Protein AF-A0A8T6URH6-F1 (afdb_monomer_lite)

Structure (mmCIF, N/CA/C/O backbone):
data_AF-A0A8T6URH6-F1
#
_entry.id   AF-A0A8T6URH6-F1
#
loop_
_atom_site.group_PDB
_atom_site.id
_atom_site.type_symbol
_atom_site.label_atom_id
_atom_site.label_alt_id
_atom_site.label_comp_id
_atom_site.label_asym_id
_atom_site.label_entity_id
_atom_site.label_seq_id
_atom_site.pdbx_PDB_ins_code
_atom_site.Cartn_x
_atom_site.Cartn_y
_atom_site.Cartn_z
_atom_site.occupancy
_atom_site.B_iso_or_equiv
_atom_site.auth_seq_id
_atom_site.auth_comp_id
_atom_site.auth_asym_id
_atom_site.auth_atom_id
_atom_site.pdbx_PDB_model_num
ATOM 1 N N . ARG A 1 1 ? -7.293 -8.341 -2.051 1.00 67.38 1 ARG A N 1
ATOM 2 C CA . ARG A 1 1 ? -8.258 -8.666 -0.969 1.00 67.38 1 ARG A CA 1
ATOM 3 C C . ARG A 1 1 ? -7.597 -8.416 0.382 1.00 67.38 1 ARG A C 1
ATOM 5 O O . ARG A 1 1 ? -6.487 -8.895 0.568 1.00 67.38 1 ARG A O 1
ATOM 12 N N . LEU A 1 2 ? -8.246 -7.689 1.293 1.00 66.81 2 LEU A N 1
ATOM 13 C CA . LEU A 1 2 ? -7.810 -7.554 2.690 1.00 66.81 2 LEU A CA 1
ATOM 14 C C . LEU A 1 2 ? -8.535 -8.611 3.534 1.00 66.81 2 LEU A C 1
ATOM 16 O O . LEU A 1 2 ? -9.735 -8.814 3.347 1.00 66.81 2 LEU A O 1
ATOM 20 N N . ILE A 1 3 ? -7.818 -9.296 4.416 1.00 69.88 3 ILE A N 1
ATOM 21 C CA . ILE A 1 3 ? -8.366 -10.269 5.363 1.00 69.88 3 ILE A CA 1
ATOM 22 C C . ILE A 1 3 ? -7.874 -9.869 6.752 1.00 69.88 3 ILE A C 1
ATOM 24 O O . ILE A 1 3 ? -6.689 -9.598 6.923 1.00 69.88 3 ILE A O 1
ATOM 28 N N . LYS A 1 4 ? -8.781 -9.809 7.726 1.00 67.56 4 LYS A N 1
ATOM 29 C CA . LYS A 1 4 ? -8.443 -9.631 9.140 1.00 67.56 4 LYS A CA 1
ATOM 30 C C . LYS A 1 4 ? -8.552 -10.991 9.827 1.00 67.56 4 LYS A C 1
ATOM 32 O O . LYS A 1 4 ? -9.553 -11.677 9.627 1.00 67.56 4 LYS A O 1
ATOM 37 N N . GLN A 1 5 ? -7.539 -11.371 10.593 1.00 69.50 5 GLN A N 1
ATOM 38 C CA . GLN A 1 5 ? -7.555 -12.557 11.445 1.00 69.50 5 GLN A CA 1
ATOM 39 C C . GLN A 1 5 ? -6.967 -12.162 12.798 1.00 69.50 5 GLN A C 1
ATOM 41 O O . GLN A 1 5 ? -5.858 -11.627 12.857 1.00 69.50 5 GLN A O 1
ATOM 46 N N . ASP A 1 6 ? -7.749 -12.363 13.855 1.00 77.62 6 ASP A N 1
ATOM 47 C CA . ASP A 1 6 ? -7.497 -11.818 15.191 1.00 77.62 6 ASP A CA 1
ATOM 48 C C . ASP A 1 6 ? -7.285 -10.289 15.122 1.00 77.62 6 ASP A C 1
ATOM 50 O O . ASP A 1 6 ? -8.133 -9.570 14.585 1.00 77.62 6 ASP A O 1
ATOM 54 N N . ASP A 1 7 ? -6.130 -9.797 15.576 1.00 71.25 7 ASP A N 1
ATOM 55 C CA . ASP A 1 7 ? -5.714 -8.387 15.510 1.00 71.25 7 ASP A CA 1
ATOM 56 C C . ASP A 1 7 ? -4.743 -8.081 14.361 1.00 71.25 7 ASP A C 1
ATOM 58 O O . ASP A 1 7 ? -4.159 -6.997 14.284 1.00 71.25 7 ASP A O 1
ATOM 62 N N . LYS A 1 8 ? -4.559 -9.032 13.441 1.00 60.03 8 LYS A N 1
ATOM 63 C CA . LYS A 1 8 ? -3.631 -8.901 12.316 1.00 60.03 8 LYS A CA 1
ATOM 64 C C . LYS A 1 8 ? -4.381 -8.747 11.002 1.00 60.03 8 LYS A C 1
ATOM 66 O O . LYS A 1 8 ? -5.437 -9.335 10.767 1.00 60.03 8 LYS A O 1
ATOM 71 N N . TYR A 1 9 ? -3.790 -7.964 10.109 1.00 66.06 9 TYR A N 1
ATOM 72 C CA . TYR A 1 9 ? -4.282 -7.765 8.753 1.00 66.06 9 TYR A CA 1
ATOM 73 C C . TYR A 1 9 ? -3.357 -8.463 7.760 1.00 66.06 9 TYR A C 1
ATOM 75 O O . TYR A 1 9 ? -2.140 -8.335 7.852 1.00 66.06 9 TYR A O 1
ATOM 83 N N . ALA A 1 10 ? -3.939 -9.163 6.789 1.00 63.72 10 ALA A N 1
ATOM 84 C CA . ALA A 1 10 ? -3.260 -9.753 5.644 1.00 63.72 10 ALA A CA 1
ATOM 85 C C . ALA A 1 10 ? -3.811 -9.145 4.348 1.00 63.72 10 ALA A C 1
ATOM 87 O O . ALA A 1 10 ? -5.025 -9.038 4.158 1.00 63.72 10 ALA A O 1
ATOM 88 N N 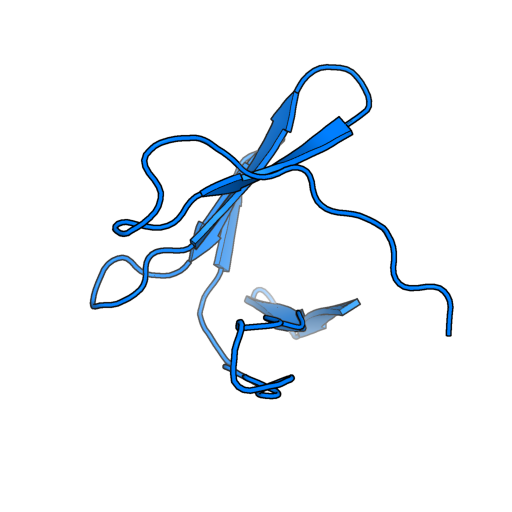. PHE A 1 11 ? -2.925 -8.751 3.432 1.00 68.62 11 PHE A N 1
ATOM 89 C CA . PHE A 1 11 ? -3.302 -8.095 2.183 1.00 68.62 11 PHE A CA 1
ATOM 90 C C . PHE A 1 11 ? -2.807 -8.872 0.961 1.00 68.62 11 PHE A C 1
ATOM 92 O O . PHE A 1 11 ? -1.609 -9.036 0.746 1.00 68.62 11 PHE A O 1
ATOM 99 N N . TYR A 1 12 ? -3.749 -9.316 0.129 1.00 67.44 12 TYR A N 1
ATOM 100 C CA . TYR A 1 12 ? -3.486 -9.942 -1.164 1.00 67.44 12 TYR A CA 1
ATOM 101 C C . TYR A 1 12 ? -3.505 -8.902 -2.277 1.00 67.44 12 TYR A C 1
ATOM 103 O O . TYR A 1 12 ? -4.533 -8.246 -2.493 1.00 67.44 12 TYR A O 1
ATOM 111 N N . PHE A 1 13 ? -2.412 -8.827 -3.034 1.00 67.19 13 PHE A N 1
ATOM 112 C CA . PHE A 1 13 ? -2.295 -7.983 -4.216 1.00 67.19 13 PHE A CA 1
ATOM 113 C C . PHE A 1 13 ? -1.524 -8.680 -5.337 1.00 67.19 13 PHE A C 1
ATOM 115 O O . PHE A 1 13 ? -0.722 -9.586 -5.110 1.00 67.19 13 PHE A O 1
ATOM 122 N N . TYR A 1 14 ? -1.781 -8.238 -6.564 1.00 64.50 14 TYR A N 1
ATOM 123 C CA . TYR A 1 14 ? -1.073 -8.693 -7.752 1.00 64.50 14 TYR A CA 1
ATOM 124 C C . TYR A 1 14 ? -0.034 -7.651 -8.154 1.00 64.50 14 TYR A C 1
ATOM 126 O O . TYR A 1 14 ? -0.328 -6.456 -8.182 1.00 64.50 14 TYR A O 1
ATOM 134 N N . ARG A 1 15 ? 1.178 -8.106 -8.489 1.00 63.19 15 ARG A N 1
ATOM 135 C CA . ARG A 1 15 ? 2.170 -7.294 -9.199 1.00 63.19 15 ARG A CA 1
ATOM 136 C C . ARG A 1 15 ? 2.323 -7.852 -10.604 1.00 63.19 15 ARG A C 1
ATOM 138 O O . ARG A 1 15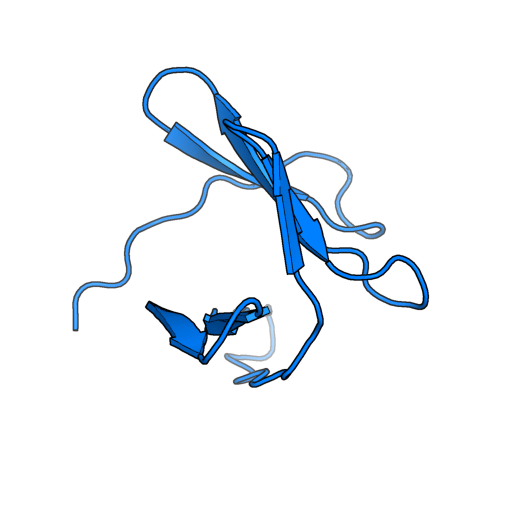 ? 2.709 -9.007 -10.787 1.00 63.19 15 ARG A O 1
ATOM 145 N N . THR A 1 16 ? 2.025 -7.016 -11.583 1.00 59.94 16 THR A N 1
ATOM 146 C CA . THR A 1 16 ? 2.315 -7.303 -12.985 1.00 59.94 16 THR A CA 1
ATOM 147 C C . THR A 1 16 ? 3.658 -6.670 -13.315 1.00 59.94 16 THR A C 1
ATOM 149 O O . THR A 1 16 ? 3.837 -5.474 -13.095 1.00 59.94 16 THR A O 1
ATOM 152 N N . TRP A 1 17 ? 4.601 -7.467 -13.805 1.00 59.34 17 TRP A N 1
ATOM 153 C CA . TRP A 1 17 ? 5.878 -6.994 -14.334 1.00 59.34 17 TRP A CA 1
ATOM 154 C C . TRP A 1 17 ? 5.864 -7.070 -15.864 1.00 59.34 17 TRP A C 1
ATOM 156 O O . TRP A 1 17 ? 4.986 -7.722 -16.433 1.00 59.34 17 TRP A O 1
ATOM 166 N N . ARG A 1 18 ? 6.841 -6.432 -16.529 1.00 56.25 18 ARG A N 1
ATOM 167 C CA . ARG A 1 18 ? 7.009 -6.529 -17.994 1.00 56.25 18 ARG A CA 1
ATOM 168 C C . ARG A 1 18 ? 7.132 -7.985 -18.471 1.00 56.25 18 ARG A C 1
ATOM 170 O O . ARG A 1 18 ? 6.518 -8.321 -19.471 1.00 56.25 18 ARG A O 1
ATOM 177 N N . ASP A 1 19 ? 7.785 -8.848 -17.688 1.00 63.28 19 ASP A N 1
ATOM 178 C CA . ASP A 1 19 ? 7.957 -10.284 -17.984 1.00 63.28 19 ASP A CA 1
ATOM 179 C C . ASP A 1 19 ? 6.829 -11.183 -17.432 1.00 63.28 19 ASP A C 1
ATOM 181 O O . ASP A 1 19 ? 6.994 -12.392 -17.274 1.00 63.28 19 ASP A O 1
ATOM 185 N N . GLY A 1 20 ? 5.668 -10.608 -17.097 1.00 57.75 20 GLY A N 1
ATOM 186 C CA . GLY A 1 20 ? 4.465 -11.354 -16.716 1.00 57.75 20 GLY A CA 1
ATOM 187 C C . GLY A 1 20 ? 3.935 -11.082 -15.304 1.00 57.75 20 GLY A C 1
ATOM 188 O O . GLY A 1 20 ? 4.490 -10.328 -14.498 1.00 57.75 20 GLY A O 1
ATOM 189 N N . ARG A 1 21 ? 2.787 -11.697 -14.990 1.00 58.94 21 ARG A N 1
ATOM 190 C CA . ARG A 1 21 ? 2.135 -11.597 -13.674 1.00 58.94 21 ARG A CA 1
ATOM 191 C C . ARG A 1 21 ? 2.784 -12.581 -12.702 1.00 58.94 21 ARG A C 1
ATOM 193 O O . ARG A 1 21 ? 2.566 -13.783 -12.814 1.00 58.94 21 ARG A O 1
ATOM 200 N N . LYS A 1 22 ? 3.515 -12.088 -11.697 1.00 61.06 22 LYS A N 1
ATOM 201 C CA . LYS A 1 22 ? 3.932 -12.921 -10.556 1.00 61.06 22 LYS A CA 1
ATOM 202 C C . LYS A 1 22 ? 2.943 -12.739 -9.408 1.00 61.06 22 LYS A C 1
ATOM 204 O O . LYS A 1 22 ? 2.834 -11.658 -8.827 1.00 61.06 22 LYS A O 1
ATOM 209 N N . LYS A 1 23 ? 2.230 -13.815 -9.058 1.00 54.34 23 LYS A N 1
ATOM 210 C CA . LYS A 1 23 ? 1.385 -13.869 -7.858 1.00 54.34 23 LYS A CA 1
ATOM 211 C C . LYS A 1 23 ? 2.302 -13.883 -6.636 1.00 54.34 23 LYS A C 1
ATOM 213 O O . LYS A 1 23 ? 2.950 -14.887 -6.362 1.00 54.34 23 LYS A O 1
ATOM 218 N N . LYS A 1 24 ? 2.375 -12.766 -5.912 1.00 56.47 24 LYS A N 1
ATOM 219 C CA . LYS A 1 24 ? 3.108 -12.688 -4.646 1.00 56.47 24 LYS A CA 1
ATOM 220 C C . LYS A 1 24 ? 2.101 -12.701 -3.499 1.00 56.47 24 LYS A C 1
ATOM 222 O O . LYS A 1 24 ? 1.508 -11.678 -3.181 1.00 56.47 24 LYS A O 1
ATOM 227 N N . ALA A 1 25 ? 1.869 -13.883 -2.931 1.00 54.81 25 ALA A N 1
ATOM 228 C CA . ALA A 1 25 ? 1.031 -14.065 -1.750 1.00 54.81 25 ALA A CA 1
ATOM 229 C C . ALA A 1 25 ? 1.930 -14.051 -0.509 1.00 54.81 25 ALA A C 1
ATOM 231 O O . ALA A 1 25 ? 2.486 -15.077 -0.132 1.00 54.81 25 ALA A O 1
ATOM 232 N N . GLU A 1 26 ? 2.130 -12.874 0.081 1.00 55.94 26 GLU A N 1
ATOM 233 C CA . GLU A 1 26 ? 2.921 -12.736 1.305 1.00 55.94 26 GLU A CA 1
ATOM 234 C C . GLU A 1 26 ? 2.007 -12.465 2.502 1.00 55.94 26 GLU A C 1
ATOM 236 O O . GLU A 1 26 ? 1.295 -11.460 2.546 1.00 55.94 26 GLU A O 1
ATOM 241 N N . TRP A 1 27 ? 2.084 -13.348 3.498 1.00 54.62 27 TRP A N 1
ATOM 242 C CA . TRP A 1 27 ? 1.660 -13.041 4.857 1.00 54.62 27 TRP A CA 1
ATOM 243 C C . TRP A 1 27 ? 2.710 -12.116 5.461 1.00 54.62 27 TRP A C 1
ATOM 245 O O . TRP A 1 27 ? 3.842 -12.524 5.717 1.00 54.62 27 TRP A O 1
ATOM 255 N N . LYS A 1 28 ? 2.352 -10.848 5.633 1.00 62.59 28 LYS A N 1
ATOM 256 C CA . LYS A 1 28 ? 3.170 -9.874 6.350 1.00 62.59 28 LYS A CA 1
ATOM 257 C C . LYS A 1 28 ? 2.315 -9.157 7.362 1.00 62.59 28 LYS A C 1
ATOM 259 O O . LYS A 1 28 ? 1.117 -8.993 7.150 1.00 62.59 28 LYS A O 1
ATOM 264 N N . ASN A 1 29 ? 2.957 -8.717 8.433 1.00 66.19 29 ASN A N 1
ATOM 265 C CA . ASN A 1 29 ? 2.340 -7.775 9.340 1.00 66.19 29 ASN A CA 1
ATOM 266 C C . ASN A 1 29 ? 2.176 -6.452 8.587 1.00 66.19 29 ASN A C 1
ATOM 268 O O . ASN A 1 29 ? 3.143 -5.906 8.045 1.00 66.19 29 ASN A O 1
ATOM 272 N N . TRP A 1 30 ? 0.936 -5.987 8.514 1.00 72.56 30 TRP A N 1
ATOM 273 C CA . TRP A 1 30 ? 0.588 -4.692 7.955 1.00 72.56 30 TRP A CA 1
ATOM 274 C C . TRP A 1 30 ? 0.153 -3.773 9.087 1.00 72.56 30 TRP A C 1
ATOM 276 O O . TRP A 1 30 ? -0.693 -4.148 9.899 1.00 72.56 30 TRP A O 1
ATOM 286 N N . THR A 1 31 ? 0.694 -2.561 9.109 1.00 72.56 31 THR A N 1
ATOM 287 C CA . THR A 1 31 ? 0.224 -1.495 9.996 1.00 72.56 31 THR A CA 1
ATOM 288 C C . THR A 1 31 ? -0.761 -0.630 9.225 1.00 72.56 31 THR A C 1
ATOM 290 O O . THR A 1 31 ? -0.422 -0.131 8.153 1.0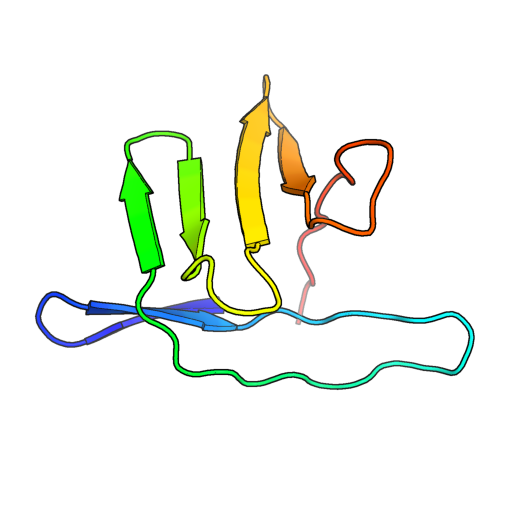0 72.56 31 THR A O 1
ATOM 293 N N . ILE A 1 32 ? -1.972 -0.451 9.754 1.00 70.62 32 ILE A N 1
ATOM 294 C CA . ILE A 1 32 ? -3.005 0.403 9.157 1.00 70.62 32 ILE A CA 1
ATOM 295 C C . ILE A 1 32 ? -3.123 1.674 9.997 1.00 70.62 32 ILE A C 1
ATOM 297 O O . ILE A 1 32 ? -3.601 1.627 11.126 1.00 70.62 32 ILE A O 1
ATOM 301 N N . ASN A 1 33 ? -2.714 2.806 9.427 1.00 70.50 33 ASN A N 1
ATOM 302 C CA . ASN A 1 33 ? -2.744 4.125 10.055 1.00 70.50 33 ASN A CA 1
ATOM 303 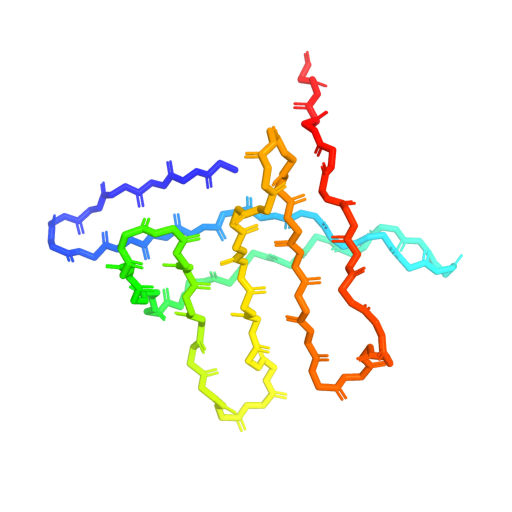C C . ASN A 1 33 ? -3.655 5.058 9.250 1.00 70.50 33 ASN A C 1
ATOM 305 O O . ASN A 1 33 ? -3.204 5.801 8.376 1.00 70.50 33 ASN A O 1
ATOM 309 N N . GLY A 1 34 ? -4.961 5.012 9.523 1.00 77.62 34 GLY A N 1
ATOM 310 C CA . GLY A 1 34 ? -5.953 5.853 8.852 1.00 77.62 34 GLY A CA 1
ATOM 311 C C . GLY A 1 34 ? -5.980 5.635 7.336 1.00 77.62 34 GLY A C 1
ATOM 312 O O . GLY A 1 34 ? -6.535 4.650 6.858 1.00 77.62 34 GLY A O 1
ATOM 313 N N . LYS A 1 35 ? -5.387 6.567 6.579 1.00 76.31 35 LYS A N 1
ATOM 314 C CA . LYS A 1 35 ? -5.320 6.526 5.106 1.00 76.31 35 LYS A CA 1
ATOM 315 C C . LYS A 1 35 ? -4.115 5.758 4.561 1.00 76.31 35 LYS A C 1
ATOM 317 O O . LYS A 1 35 ? -3.976 5.698 3.342 1.00 76.31 35 LYS A O 1
ATOM 322 N N . GLU A 1 36 ? -3.257 5.204 5.416 1.00 77.19 36 GLU A N 1
ATOM 323 C CA . GLU A 1 36 ? -2.024 4.518 5.018 1.00 77.19 36 GLU A CA 1
ATOM 324 C C . GLU A 1 36 ? -1.975 3.068 5.517 1.00 77.19 36 GLU A C 1
ATOM 326 O O . GLU A 1 36 ? -2.369 2.770 6.642 1.00 77.19 36 GLU A O 1
ATOM 331 N N . ILE A 1 37 ? -1.449 2.168 4.688 1.00 76.94 37 ILE A N 1
ATOM 332 C CA . ILE A 1 37 ? -1.167 0.769 5.017 1.00 76.94 37 ILE A CA 1
ATOM 333 C C . ILE A 1 37 ? 0.311 0.509 4.717 1.00 76.94 37 ILE A C 1
ATOM 335 O O . ILE A 1 37 ? 0.757 0.663 3.578 1.00 76.94 37 ILE A O 1
ATOM 339 N N . LEU A 1 38 ? 1.075 0.123 5.734 1.00 73.56 38 LEU A N 1
ATOM 340 C CA . LEU A 1 38 ? 2.526 -0.049 5.671 1.00 73.56 38 LEU A CA 1
ATOM 341 C C . LEU A 1 38 ? 2.898 -1.516 5.886 1.00 73.56 38 LEU A C 1
ATOM 343 O O . LEU A 1 38 ? 2.495 -2.121 6.877 1.00 73.56 38 LEU A O 1
ATOM 347 N N . GLY A 1 39 ? 3.667 -2.085 4.962 1.00 72.50 39 GLY A N 1
ATOM 348 C CA . GLY A 1 39 ? 4.288 -3.401 5.115 1.00 72.50 39 GLY A CA 1
ATOM 349 C C . GLY A 1 39 ? 5.679 -3.295 5.742 1.00 72.50 39 GLY A C 1
ATOM 350 O O . GLY A 1 39 ? 6.346 -2.268 5.613 1.00 72.50 39 GLY A O 1
ATOM 351 N N . GLU A 1 40 ? 6.139 -4.367 6.394 1.00 67.69 40 GLU A N 1
ATOM 352 C CA . GLU A 1 40 ? 7.427 -4.380 7.101 1.00 67.69 40 GLU A CA 1
ATOM 353 C C . GLU A 1 40 ? 8.627 -3.888 6.248 1.00 67.69 40 GLU A C 1
ATOM 355 O O . GLU A 1 40 ? 8.791 -4.317 5.096 1.00 67.69 40 GLU A O 1
ATOM 360 N N . PRO A 1 41 ? 9.540 -3.069 6.816 1.00 58.44 41 PRO A N 1
ATOM 361 C CA . PRO A 1 41 ? 10.588 -2.381 6.051 1.00 58.44 41 PRO A CA 1
ATOM 362 C C . PRO A 1 41 ? 11.704 -3.283 5.502 1.00 58.44 41 PRO A C 1
ATOM 364 O O . PRO A 1 41 ? 12.517 -2.828 4.701 1.00 58.44 41 PRO A O 1
ATOM 367 N N . ARG A 1 42 ? 11.805 -4.547 5.939 1.00 55.69 42 ARG A N 1
ATOM 368 C CA . ARG A 1 42 ? 13.086 -5.279 5.907 1.00 55.69 42 ARG A CA 1
ATOM 369 C C . ARG A 1 42 ? 13.665 -5.560 4.513 1.00 55.69 42 ARG A C 1
ATOM 371 O O . ARG A 1 42 ? 14.878 -5.689 4.419 1.00 55.69 42 ARG A O 1
ATOM 378 N N . LYS A 1 43 ? 12.858 -5.641 3.443 1.00 55.53 43 LYS A N 1
ATOM 379 C CA . LYS A 1 43 ? 13.361 -5.822 2.051 1.00 55.53 43 LYS A CA 1
ATOM 380 C C . LYS A 1 43 ? 12.471 -5.222 0.955 1.00 55.53 43 LYS A C 1
ATOM 382 O O . LYS A 1 43 ? 12.978 -4.787 -0.066 1.00 55.53 43 LYS A O 1
ATOM 387 N N . PHE A 1 44 ? 11.153 -5.184 1.163 1.00 59.28 44 PHE A N 1
ATOM 388 C CA . PHE A 1 44 ? 10.170 -4.712 0.179 1.00 59.28 44 PHE A CA 1
ATOM 389 C C . PHE A 1 44 ? 9.034 -3.985 0.903 1.00 59.28 44 PHE A C 1
ATOM 391 O O . PHE A 1 44 ? 7.903 -4.469 0.913 1.00 59.28 44 PHE A O 1
ATOM 398 N N . GLY A 1 45 ? 9.359 -2.884 1.585 1.00 69.56 45 GLY A N 1
ATOM 399 C CA . GLY A 1 45 ? 8.359 -2.058 2.258 1.00 69.56 45 GLY A CA 1
ATOM 400 C C . GLY A 1 45 ? 7.377 -1.517 1.224 1.00 69.56 45 GLY A C 1
ATOM 401 O O . GLY A 1 45 ? 7.750 -0.697 0.389 1.00 69.56 45 GLY A O 1
ATOM 402 N N . VAL A 1 46 ? 6.152 -2.036 1.236 1.00 76.88 46 VAL A N 1
ATOM 403 C CA . VAL A 1 46 ? 5.044 -1.518 0.434 1.00 76.88 46 VAL A CA 1
ATOM 404 C C . VAL A 1 46 ? 4.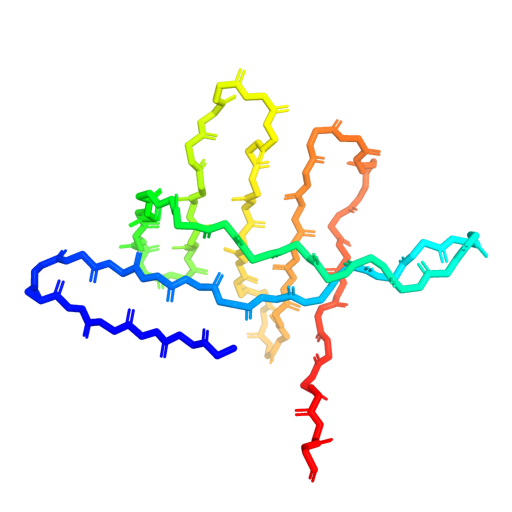296 -0.528 1.306 1.00 76.88 46 VAL A C 1
ATOM 406 O O . VAL A 1 46 ? 3.878 -0.878 2.408 1.00 76.88 46 VAL A O 1
ATOM 409 N N . LYS A 1 47 ? 4.109 0.691 0.809 1.00 82.69 47 LYS A N 1
ATOM 410 C CA . LYS A 1 47 ? 3.215 1.679 1.411 1.00 82.69 47 LYS A CA 1
ATOM 411 C C . LYS A 1 47 ? 2.040 1.887 0.471 1.00 82.69 47 LYS A C 1
ATOM 413 O O . LYS A 1 47 ? 2.245 2.324 -0.655 1.00 82.69 47 LYS A O 1
ATOM 418 N N . ILE A 1 48 ? 0.832 1.586 0.924 1.00 84.31 48 ILE A N 1
ATOM 419 C CA . ILE A 1 48 ? -0.422 1.878 0.221 1.00 84.31 48 ILE A CA 1
ATOM 420 C C . ILE A 1 48 ? -1.057 3.082 0.905 1.00 84.31 48 ILE A C 1
ATOM 422 O O . ILE A 1 48 ? -1.059 3.144 2.131 1.00 84.31 48 ILE A O 1
ATOM 426 N N . PHE A 1 49 ? -1.576 4.045 0.152 1.00 82.94 49 PHE A N 1
ATOM 427 C CA . PHE A 1 49 ? -2.190 5.232 0.737 1.00 82.94 49 PHE A CA 1
ATOM 428 C C . PHE A 1 49 ? -3.278 5.840 -0.148 1.00 82.94 49 PHE A C 1
ATOM 430 O O . PHE A 1 49 ? -3.305 5.627 -1.360 1.00 82.94 49 PHE A O 1
ATOM 437 N N . VAL A 1 50 ? -4.185 6.601 0.465 1.00 83.19 50 VAL A N 1
ATOM 438 C CA . VAL A 1 50 ? -5.262 7.317 -0.235 1.00 83.19 50 VAL A CA 1
ATOM 439 C C . VAL A 1 50 ? -4.863 8.770 -0.478 1.00 83.19 50 VAL A C 1
ATOM 441 O O . VAL A 1 50 ? -4.547 9.491 0.470 1.00 83.19 50 VAL A O 1
ATOM 444 N N . GLN A 1 51 ? -4.951 9.225 -1.729 1.00 85.56 51 GLN A N 1
ATOM 445 C CA . GLN A 1 51 ? -4.780 10.628 -2.109 1.00 85.56 51 GLN A CA 1
ATOM 446 C C . GLN A 1 51 ? -5.994 11.083 -2.928 1.00 85.56 51 GLN A C 1
ATOM 448 O O . GLN A 1 51 ? -6.272 10.565 -4.010 1.00 85.56 51 GLN A O 1
ATOM 453 N N . GLY A 1 52 ? -6.750 12.046 -2.396 1.00 88.06 52 GLY A N 1
ATOM 454 C CA . GLY A 1 52 ? -8.039 12.437 -2.971 1.00 88.06 52 GLY A CA 1
ATOM 455 C C . GLY A 1 52 ? -9.045 11.283 -2.920 1.00 88.06 52 GLY A C 1
ATOM 456 O O . GLY A 1 52 ? -9.354 10.786 -1.839 1.00 88.06 52 GLY A O 1
ATOM 457 N N . LYS A 1 53 ? -9.550 10.869 -4.089 1.00 86.75 53 LYS A N 1
ATOM 458 C CA . LYS A 1 53 ? -10.478 9.730 -4.254 1.00 86.75 53 LYS A CA 1
ATOM 459 C C . LYS A 1 53 ? -9.782 8.443 -4.715 1.00 86.75 53 LYS A C 1
ATOM 461 O O . LYS A 1 53 ? -10.440 7.420 -4.876 1.00 86.75 53 LYS A O 1
ATOM 466 N N . ASP A 1 54 ? -8.471 8.500 -4.934 1.00 85.31 54 ASP A N 1
ATOM 467 C CA . ASP A 1 54 ? -7.693 7.422 -5.531 1.00 85.31 54 ASP A CA 1
ATOM 468 C C . ASP A 1 54 ? -6.786 6.739 -4.500 1.00 85.31 54 ASP A C 1
ATOM 470 O O . ASP A 1 54 ? -6.336 7.347 -3.525 1.00 85.31 54 ASP A O 1
ATOM 474 N N . VAL A 1 55 ? -6.498 5.459 -4.739 1.00 83.69 55 VAL A N 1
ATOM 475 C CA . VAL A 1 55 ? -5.580 4.650 -3.929 1.00 83.69 55 VAL A CA 1
ATOM 476 C C . VAL A 1 55 ? -4.269 4.491 -4.688 1.00 83.69 55 VAL A C 1
ATOM 478 O O . VAL A 1 55 ? -4.277 4.185 -5.879 1.00 83.69 55 VAL A O 1
ATOM 481 N N . TYR A 1 56 ? -3.146 4.659 -4.002 1.00 86.81 56 TYR A N 1
ATOM 482 C CA . TYR A 1 56 ? -1.800 4.556 -4.557 1.00 86.81 56 TYR A CA 1
ATOM 483 C C . TYR A 1 56 ? -0.963 3.568 -3.756 1.00 86.81 56 TYR A C 1
ATOM 485 O O . TYR A 1 56 ? -1.250 3.306 -2.588 1.00 86.81 56 TYR A O 1
ATOM 493 N N . PHE A 1 57 ? 0.107 3.057 -4.360 1.00 85.12 57 PHE A N 1
ATOM 494 C CA . PHE A 1 57 ? 1.165 2.372 -3.630 1.00 85.12 57 PHE A CA 1
ATOM 495 C C . PHE A 1 57 ? 2.551 2.879 -4.031 1.00 85.12 57 PHE A C 1
ATOM 497 O O . PHE A 1 57 ? 2.768 3.318 -5.158 1.00 85.12 57 PHE A O 1
ATOM 504 N N . THR A 1 58 ? 3.504 2.789 -3.111 1.00 84.44 58 THR A N 1
ATOM 505 C CA . THR A 1 58 ? 4.932 2.978 -3.368 1.00 84.44 58 THR A CA 1
ATOM 506 C C . THR A 1 58 ? 5.736 1.826 -2.766 1.00 84.44 58 THR A C 1
ATOM 508 O O . THR A 1 58 ? 5.299 1.162 -1.820 1.00 84.44 58 THR A O 1
ATOM 511 N N . ILE A 1 59 ? 6.899 1.571 -3.354 1.00 81.94 59 ILE A N 1
ATOM 512 C CA . ILE A 1 59 ? 7.935 0.649 -2.886 1.00 81.94 59 ILE A CA 1
ATOM 513 C C . ILE A 1 59 ? 9.291 1.300 -3.150 1.00 81.94 59 ILE A C 1
ATOM 515 O O . ILE A 1 59 ? 9.390 2.199 -3.977 1.00 81.94 59 ILE A O 1
ATOM 519 N N . ARG A 1 60 ? 10.349 0.805 -2.508 1.00 72.81 60 ARG A N 1
ATOM 520 C CA . ARG A 1 60 ? 11.707 1.370 -2.607 1.00 72.81 60 ARG A CA 1
ATOM 521 C C . ARG A 1 60 ? 12.252 1.527 -4.041 1.00 72.81 60 ARG A C 1
ATOM 523 O O . ARG A 1 60 ? 13.113 2.362 -4.257 1.00 72.81 60 ARG A O 1
ATOM 530 N N . GLU A 1 61 ? 11.768 0.729 -4.990 1.00 71.69 61 GLU A N 1
ATOM 531 C CA . GLU A 1 61 ? 12.198 0.726 -6.401 1.00 71.69 61 GLU A CA 1
ATOM 532 C C . GLU A 1 61 ? 11.328 1.610 -7.315 1.00 71.69 61 GLU A C 1
ATOM 534 O O . GLU A 1 61 ? 11.524 1.612 -8.526 1.00 71.69 61 GLU A O 1
ATOM 539 N N . LEU A 1 62 ? 10.326 2.311 -6.774 1.00 74.75 62 LEU A N 1
ATOM 540 C CA . LEU A 1 62 ? 9.474 3.214 -7.545 1.00 74.75 62 LEU A CA 1
ATOM 541 C C . LEU A 1 62 ? 9.844 4.669 -7.264 1.00 74.75 62 LEU A C 1
ATOM 543 O O . LEU A 1 62 ? 9.726 5.130 -6.130 1.00 74.75 62 LEU A O 1
ATOM 547 N N . ASP A 1 63 ? 10.175 5.411 -8.320 1.00 76.94 63 ASP A N 1
ATOM 548 C CA . ASP A 1 63 ? 10.447 6.852 -8.230 1.00 76.94 63 ASP A CA 1
ATOM 549 C C . ASP A 1 63 ? 9.193 7.662 -7.872 1.00 76.94 63 ASP A C 1
ATOM 551 O O . ASP A 1 63 ? 9.275 8.748 -7.297 1.00 76.94 63 ASP A O 1
ATOM 555 N N . LYS A 1 64 ? 8.008 7.150 -8.232 1.00 84.44 64 LYS A N 1
ATOM 556 C CA . LYS A 1 64 ? 6.716 7.800 -7.988 1.00 84.44 64 LYS A CA 1
ATOM 557 C C . LYS A 1 64 ? 5.665 6.787 -7.529 1.00 84.44 64 LYS A C 1
ATOM 559 O O . LYS A 1 64 ? 5.686 5.642 -7.986 1.00 84.44 64 LYS A O 1
ATOM 564 N N . PRO A 1 65 ? 4.711 7.197 -6.674 1.00 85.06 65 PRO A N 1
ATOM 565 C CA . PRO A 1 65 ? 3.575 6.359 -6.324 1.00 85.06 65 PRO A CA 1
ATOM 566 C C . PRO A 1 65 ? 2.770 5.947 -7.558 1.00 85.06 65 PRO A C 1
ATOM 568 O O . PRO A 1 65 ? 2.507 6.759 -8.445 1.00 85.06 65 PRO A O 1
ATOM 571 N N . VAL A 1 66 ? 2.340 4.691 -7.594 1.00 84.88 66 VAL A N 1
ATOM 572 C CA . VAL A 1 66 ? 1.556 4.129 -8.694 1.00 84.88 66 VAL A CA 1
ATOM 573 C C . VAL A 1 66 ? 0.108 3.984 -8.253 1.00 84.88 66 VAL A C 1
ATOM 575 O O . VAL A 1 66 ? -0.179 3.422 -7.194 1.00 84.88 66 VAL A O 1
ATOM 578 N N . LYS A 1 67 ? -0.816 4.486 -9.077 1.00 86.31 67 LYS A N 1
ATOM 579 C CA . LYS A 1 67 ? -2.256 4.374 -8.839 1.00 86.31 67 LYS A CA 1
ATOM 580 C C . LYS A 1 67 ? -2.687 2.909 -8.890 1.00 86.31 67 LYS A C 1
ATOM 582 O O . LYS A 1 67 ? -2.414 2.194 -9.855 1.00 86.31 67 LYS A O 1
ATOM 587 N N . MET A 1 68 ? -3.379 2.463 -7.851 1.00 81.31 68 MET A N 1
ATOM 588 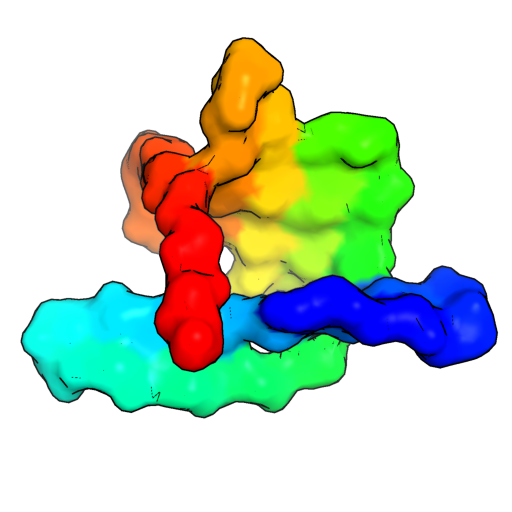C CA . MET A 1 68 ? -3.987 1.143 -7.787 1.00 81.31 68 MET A CA 1
ATOM 589 C C . MET A 1 68 ? -5.327 1.157 -8.517 1.00 81.31 68 MET A C 1
ATOM 591 O O . MET A 1 68 ? -6.119 2.086 -8.381 1.00 81.31 68 MET A O 1
ATOM 595 N N . SER A 1 69 ? -5.594 0.092 -9.265 1.00 77.62 69 SER A N 1
ATOM 596 C CA . SER A 1 69 ? -6.909 -0.168 -9.850 1.00 77.62 69 SER A CA 1
ATOM 597 C C . SER A 1 69 ? -7.546 -1.359 -9.152 1.00 77.62 69 SER A C 1
ATOM 599 O O . SER A 1 69 ? -6.854 -2.294 -8.737 1.00 77.62 69 SER A O 1
ATOM 601 N N . ARG A 1 70 ? -8.871 -1.330 -9.010 1.00 73.50 70 ARG A N 1
ATOM 602 C CA . ARG A 1 70 ? -9.614 -2.484 -8.510 1.00 73.50 70 ARG A CA 1
ATOM 603 C C . ARG A 1 70 ? -9.580 -3.570 -9.581 1.00 73.50 70 ARG A C 1
ATOM 605 O O . ARG A 1 70 ? -9.958 -3.319 -10.718 1.00 73.50 70 ARG A O 1
ATOM 612 N N . VAL A 1 71 ? -9.126 -4.762 -9.211 1.00 65.62 71 VAL A N 1
ATOM 613 C CA . VAL A 1 71 ? -9.349 -5.948 -10.039 1.00 65.62 71 VAL A CA 1
ATOM 614 C C . VAL A 1 71 ? -10.798 -6.358 -9.810 1.00 65.62 71 VAL A C 1
ATOM 616 O O . VAL A 1 71 ? -11.208 -6.536 -8.660 1.00 65.62 71 VAL A O 1
ATOM 619 N N . VAL A 1 72 ? -11.573 -6.393 -10.887 1.00 61.72 72 VAL A N 1
ATOM 620 C CA . VAL A 1 72 ? -12.913 -6.976 -10.901 1.00 61.72 72 VAL A CA 1
ATOM 621 C C . VAL A 1 72 ? -12.693 -8.467 -11.153 1.00 61.72 72 VAL A C 1
ATOM 623 O O . VAL A 1 72 ? -11.991 -8.797 -12.110 1.00 61.72 72 VAL A O 1
ATOM 626 N N . ASP A 1 73 ? -13.153 -9.316 -10.231 1.00 53.69 73 ASP A N 1
ATOM 627 C CA . ASP A 1 73 ? -13.186 -10.773 -10.441 1.00 53.69 73 ASP A CA 1
ATOM 628 C C . ASP A 1 73 ? -14.222 -11.120 -11.518 1.00 53.69 73 ASP A C 1
ATOM 630 O O . ASP A 1 73 ? -15.273 -10.432 -11.555 1.00 53.69 73 ASP A O 1
#

Sequence (73 aa):
RLIKQDDKYAFYFYRTWRDGRKKKAEWKNWTINGKEILGEPRKFGVKIFVQGKDVYFTIRELDKPVKMSRVVD

Radius of gyration: 12.5 Å; chains: 1; bounding box: 26×26×34 Å

Secondary structure (DSSP, 8-state):
-EEEETTEEEE-EEEEETTEEEEE-----EEEETTEEEE-TTS---EEEEETTEEEEE-TT-SS-EE--PPP-

pLDDT: mean 70.78, std 10.2, range [53.69, 88.06]

Foldseek 3Di:
DWDDDDNFIADFDWDADPVGIDRDRDDFGWDDDPQWIWTDPPPWIKIWGDDDNWIWIDTPPDPDTDTDDDDDD